Protein AF-A0AAJ6NE26-F1 (afdb_monomer)

Mean predicted aligned error: 8.23 Å

InterPro domains:
  IPR058263 Repeat of unknown function DUF7957 [PF25857] (19-104)

Organism: NCBI:txid97481

Sequence (115 aa):
MKDILTISRKIFIKENKLTINNKIKIKNLYIVLLDSDRDIEYGDSSFDRNIIAFNESFEPIWQIEEHPCSGSPNPYMYLELKGDKLIANSWAGMSVEVNPNTGGFVPYGVDQRPW

pLDDT: mean 78.52, std 17.51, range [37.53, 96.06]

Structure (mmCIF, N/CA/C/O backbone):
data_AF-A0AAJ6NE26-F1
#
_entry.id   AF-A0AAJ6NE26-F1
#
loop_
_atom_site.group_PDB
_atom_site.id
_atom_site.type_symbol
_atom_site.label_atom_id
_atom_site.label_alt_id
_atom_site.label_comp_id
_atom_site.label_asym_id
_atom_site.label_entity_id
_atom_site.label_seq_id
_atom_site.pdbx_PDB_ins_code
_atom_site.Cartn_x
_atom_site.Cartn_y
_atom_site.Cartn_z
_atom_site.occupancy
_atom_site.B_iso_or_equiv
_atom_site.auth_seq_id
_atom_site.auth_comp_id
_atom_site.auth_asym_id
_atom_site.auth_atom_id
_atom_site.pdbx_PDB_model_num
ATOM 1 N N . MET A 1 1 ? -10.718 12.030 28.757 1.00 43.66 1 MET A N 1
ATOM 2 C CA . MET A 1 1 ? -9.545 11.257 28.300 1.00 43.66 1 MET A CA 1
ATOM 3 C C . MET A 1 1 ? -9.298 11.641 26.855 1.00 43.66 1 MET A C 1
ATOM 5 O O . MET A 1 1 ? -10.196 11.457 26.053 1.00 43.66 1 MET A O 1
ATOM 9 N N . LYS A 1 2 ? -8.176 12.300 26.544 1.00 38.75 2 LYS A N 1
ATOM 10 C CA . LYS A 1 2 ? -7.794 12.556 25.149 1.00 38.75 2 LYS A CA 1
ATOM 11 C C . LYS A 1 2 ? -7.265 11.238 24.596 1.00 38.75 2 LYS A C 1
ATOM 13 O O . LYS A 1 2 ? -6.323 10.695 25.166 1.00 38.75 2 LYS A O 1
ATOM 18 N N . ASP A 1 3 ? -7.917 10.721 23.563 1.00 41.16 3 ASP A N 1
ATOM 19 C CA . ASP A 1 3 ? -7.660 9.392 23.021 1.00 41.16 3 ASP A CA 1
ATOM 20 C C . ASP A 1 3 ? -6.195 9.217 22.626 1.00 41.16 3 ASP A C 1
ATOM 22 O O . ASP A 1 3 ? -5.694 9.893 21.723 1.00 41.16 3 ASP A O 1
ATOM 26 N N . ILE A 1 4 ? -5.538 8.247 23.259 1.00 37.53 4 ILE A N 1
ATOM 27 C CA . ILE A 1 4 ? -4.210 7.742 22.884 1.00 37.53 4 ILE A CA 1
ATOM 28 C C . ILE A 1 4 ? -4.183 7.364 21.382 1.00 37.53 4 ILE A C 1
ATOM 30 O O . ILE A 1 4 ? -3.165 7.511 20.715 1.00 37.53 4 ILE A O 1
ATOM 34 N N . LEU A 1 5 ? -5.341 7.022 20.805 1.00 41.38 5 LEU A N 1
ATOM 35 C CA . LEU A 1 5 ? -5.559 6.710 19.386 1.00 41.38 5 LEU A CA 1
ATOM 36 C C . LEU A 1 5 ? -5.412 7.915 18.438 1.00 41.38 5 LEU A C 1
ATOM 38 O O . LEU A 1 5 ? -4.840 7.794 17.354 1.00 41.38 5 LEU A O 1
ATOM 42 N N . THR A 1 6 ? -5.869 9.107 18.845 1.00 40.09 6 THR A N 1
ATOM 43 C CA . THR A 1 6 ? -5.622 10.338 18.068 1.00 40.09 6 THR A CA 1
ATOM 44 C C . THR A 1 6 ? -4.143 10.702 18.122 1.00 40.09 6 THR A C 1
ATOM 46 O O . THR A 1 6 ? -3.608 11.274 17.174 1.00 40.09 6 THR A O 1
ATOM 49 N N . ILE A 1 7 ? -3.488 10.363 19.235 1.00 42.81 7 ILE A N 1
ATOM 50 C CA . ILE A 1 7 ? -2.078 10.631 19.478 1.00 42.81 7 ILE A CA 1
ATOM 51 C C . ILE A 1 7 ? -1.225 9.746 18.565 1.00 42.81 7 ILE A C 1
ATOM 53 O O . ILE A 1 7 ? -0.472 10.313 17.792 1.00 42.81 7 ILE A O 1
ATOM 57 N N . SER A 1 8 ? -1.412 8.424 18.502 1.00 47.03 8 SER A N 1
ATOM 58 C CA . SER A 1 8 ? -0.604 7.552 17.623 1.00 47.03 8 SER A CA 1
ATOM 59 C C . SER A 1 8 ? -0.764 7.869 16.129 1.00 47.03 8 SER A C 1
ATOM 61 O O . SER A 1 8 ? 0.228 7.965 15.406 1.00 47.03 8 SER A O 1
ATOM 63 N N . ARG A 1 9 ? -1.998 8.132 15.667 1.00 45.25 9 ARG A N 1
ATOM 64 C CA . ARG A 1 9 ? -2.271 8.530 14.274 1.00 45.25 9 ARG A CA 1
ATOM 65 C C . ARG A 1 9 ? -1.699 9.908 13.939 1.00 45.25 9 ARG A C 1
ATOM 67 O O . ARG A 1 9 ? -1.175 10.098 12.846 1.00 45.25 9 ARG A O 1
ATOM 74 N N . LYS A 1 10 ? -1.782 10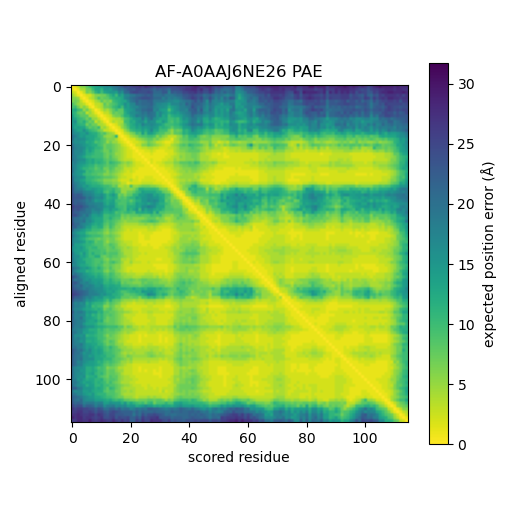.878 14.859 1.00 47.59 10 LYS A N 1
ATOM 75 C CA . LYS A 1 10 ? -1.133 12.181 14.665 1.00 47.59 10 LYS A CA 1
ATOM 76 C C . LYS A 1 10 ? 0.377 12.079 14.779 1.00 47.59 10 LYS A C 1
ATOM 78 O O . LYS A 1 10 ? 1.023 12.783 14.036 1.00 47.59 10 LYS A O 1
ATOM 83 N N . ILE A 1 11 ? 0.934 11.261 15.663 1.00 48.31 11 ILE A N 1
ATOM 84 C CA . ILE A 1 11 ? 2.379 11.138 15.877 1.00 48.31 11 ILE A CA 1
ATOM 85 C C . ILE A 1 11 ? 3.039 10.587 14.615 1.00 48.31 11 ILE A C 1
ATOM 87 O O . ILE A 1 11 ? 3.864 11.284 14.044 1.00 48.31 11 ILE A O 1
ATOM 91 N N . PHE A 1 12 ? 2.590 9.442 14.090 1.00 52.41 12 PHE A N 1
ATOM 92 C CA . PHE A 1 12 ? 3.207 8.847 12.897 1.00 52.41 12 PHE A CA 1
ATOM 93 C C . PHE A 1 12 ? 3.146 9.775 11.671 1.00 52.41 12 PHE A C 1
ATOM 95 O O . PHE A 1 12 ? 4.139 9.963 10.971 1.00 52.41 12 PHE A O 1
ATOM 102 N N . ILE A 1 13 ? 1.992 10.416 11.451 1.00 56.84 13 ILE A N 1
ATOM 103 C CA . ILE A 1 13 ? 1.767 11.340 10.330 1.00 56.84 13 ILE A CA 1
ATOM 104 C C . ILE A 1 13 ? 2.514 12.672 10.543 1.00 56.84 13 ILE A C 1
ATOM 106 O O . ILE A 1 13 ? 3.119 13.198 9.615 1.00 56.84 13 ILE A O 1
ATOM 110 N N . LYS A 1 14 ? 2.521 13.224 11.763 1.00 52.56 14 LYS A N 1
ATOM 111 C CA . LYS A 1 14 ? 3.124 14.532 12.079 1.00 52.56 14 LYS A CA 1
ATOM 112 C C . LYS A 1 14 ? 4.643 14.470 12.213 1.00 52.56 14 LYS A C 1
ATOM 114 O O . LYS A 1 14 ? 5.299 15.423 11.809 1.00 52.56 14 LYS A O 1
ATOM 119 N N . GLU A 1 15 ? 5.200 13.393 12.764 1.00 55.72 15 GLU A N 1
ATOM 120 C CA . GLU A 1 15 ? 6.654 13.208 12.882 1.00 55.72 15 GLU A CA 1
ATOM 121 C C . GLU A 1 15 ? 7.299 13.031 11.506 1.00 55.72 15 GLU A C 1
ATOM 123 O O . GLU A 1 15 ? 8.369 13.581 11.253 1.00 55.72 15 GLU A O 1
ATOM 128 N N . ASN A 1 16 ? 6.598 12.373 10.578 1.00 56.50 16 ASN A N 1
ATOM 129 C CA . ASN A 1 16 ? 7.092 12.139 9.223 1.00 56.50 16 ASN A CA 1
ATOM 130 C C . ASN A 1 16 ? 6.605 13.174 8.192 1.00 56.50 16 ASN A C 1
ATOM 132 O O . ASN A 1 16 ? 7.077 13.165 7.060 1.00 56.50 16 ASN A O 1
ATOM 136 N N . LYS A 1 17 ? 5.732 14.119 8.584 1.00 63.97 17 LYS A N 1
ATOM 137 C CA . LYS A 1 17 ? 5.051 15.076 7.683 1.00 63.97 17 LYS A CA 1
ATOM 138 C C . LYS A 1 17 ? 4.326 14.384 6.517 1.00 63.97 17 LYS A C 1
ATOM 140 O O . LYS A 1 17 ? 4.349 14.872 5.393 1.00 63.97 17 LYS A O 1
ATOM 145 N N . LEU A 1 18 ? 3.709 13.241 6.794 1.00 68.31 18 LEU A N 1
ATOM 146 C CA . LEU A 1 18 ? 2.939 12.501 5.802 1.00 68.31 18 LEU A CA 1
ATOM 147 C C . LEU A 1 18 ? 1.572 13.156 5.607 1.00 68.31 18 LEU A C 1
ATOM 149 O O . LEU A 1 18 ? 0.988 13.699 6.548 1.00 68.31 18 LEU A O 1
ATOM 153 N N . THR A 1 19 ? 1.028 13.057 4.406 1.00 75.75 19 THR A N 1
ATOM 154 C CA . THR A 1 19 ? -0.345 13.435 4.084 1.00 75.75 19 THR A CA 1
ATOM 155 C C . THR A 1 19 ? -1.110 12.209 3.601 1.00 75.75 19 THR A C 1
ATOM 157 O O . THR A 1 19 ? -0.541 11.221 3.139 1.00 75.75 19 THR A O 1
ATOM 160 N N . ILE A 1 20 ? -2.429 12.214 3.799 1.00 80.06 20 ILE A N 1
ATOM 161 C CA . ILE A 1 20 ? -3.294 11.177 3.232 1.00 80.06 20 ILE A CA 1
ATOM 162 C C . ILE A 1 20 ? -3.700 11.670 1.851 1.00 80.06 20 ILE A C 1
ATOM 164 O O . ILE A 1 20 ? -4.542 12.561 1.754 1.00 80.06 20 ILE A O 1
ATOM 168 N N . ASN A 1 21 ? -3.108 11.089 0.812 1.00 79.88 21 ASN A N 1
ATOM 169 C CA . ASN A 1 21 ? -3.413 11.450 -0.569 1.00 79.88 21 ASN A CA 1
ATOM 170 C C . ASN A 1 21 ? -4.684 10.725 -1.051 1.00 79.88 21 ASN A C 1
ATOM 172 O O . ASN A 1 21 ? -5.545 11.308 -1.705 1.00 79.88 21 ASN A O 1
ATOM 176 N N . ASN A 1 22 ? -4.880 9.469 -0.631 1.00 85.06 22 ASN A N 1
ATOM 177 C CA . ASN A 1 22 ? -6.069 8.695 -0.991 1.00 85.06 22 ASN A CA 1
ATOM 178 C C . ASN A 1 22 ? -6.544 7.798 0.165 1.00 85.06 22 ASN A C 1
ATOM 180 O O . ASN A 1 22 ? 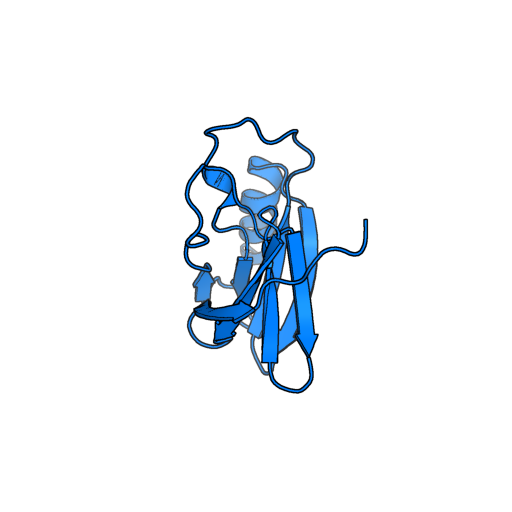-5.746 7.327 0.977 1.00 85.06 22 ASN A O 1
ATOM 184 N N . LYS A 1 23 ? -7.857 7.560 0.254 1.00 90.06 23 LYS A N 1
ATOM 185 C CA . LYS A 1 23 ? -8.479 6.690 1.257 1.00 90.06 23 LYS A CA 1
ATOM 186 C C . LYS A 1 23 ? -9.654 5.924 0.656 1.00 90.06 23 LYS A C 1
ATOM 188 O O . LYS A 1 23 ? -10.620 6.525 0.195 1.00 90.06 23 LYS A O 1
ATOM 193 N N . ILE A 1 24 ? -9.636 4.603 0.808 1.00 93.75 24 ILE A N 1
ATOM 194 C CA . ILE A 1 24 ? -10.697 3.694 0.365 1.00 93.75 24 ILE A CA 1
ATOM 195 C C . ILE A 1 24 ? -11.195 2.879 1.565 1.00 93.75 24 ILE A C 1
ATOM 197 O O . ILE A 1 24 ? -10.403 2.401 2.378 1.00 93.75 24 ILE A O 1
ATOM 201 N N . LYS A 1 25 ? -12.519 2.728 1.705 1.00 93.75 25 LYS A N 1
ATOM 202 C CA . LYS A 1 25 ? -13.126 1.828 2.700 1.00 93.75 25 LYS A CA 1
ATOM 203 C C . LYS A 1 25 ? -13.596 0.551 2.007 1.00 93.75 25 LYS A C 1
ATOM 205 O O . LYS A 1 25 ? -14.425 0.625 1.106 1.00 93.75 25 LYS A O 1
ATOM 210 N N . ILE A 1 26 ? -13.113 -0.604 2.464 1.00 93.38 26 ILE A N 1
ATOM 211 C CA . ILE A 1 26 ? -13.553 -1.927 1.997 1.00 93.38 26 ILE A CA 1
ATOM 212 C C . ILE A 1 26 ? -13.946 -2.737 3.228 1.00 93.38 26 ILE A C 1
ATOM 214 O O . ILE A 1 26 ? -13.098 -3.070 4.051 1.00 93.38 26 ILE A O 1
ATOM 218 N N . LYS A 1 27 ? -15.240 -3.050 3.371 1.00 92.12 27 LYS A N 1
ATOM 219 C CA . LYS A 1 27 ? -15.789 -3.729 4.559 1.00 92.12 27 LYS A CA 1
ATOM 220 C C . LYS A 1 27 ? -15.374 -3.005 5.858 1.00 92.12 27 LYS A C 1
ATOM 222 O O . LYS A 1 27 ? -15.724 -1.840 6.047 1.00 92.12 27 LYS A O 1
ATOM 227 N N . ASN A 1 28 ? -14.635 -3.689 6.729 1.00 92.38 28 ASN A N 1
ATOM 228 C CA . ASN A 1 28 ? -14.131 -3.226 8.022 1.00 92.38 28 ASN A CA 1
ATOM 229 C C . ASN A 1 28 ? -12.708 -2.633 7.951 1.00 92.38 28 ASN A C 1
ATOM 231 O O . ASN A 1 28 ? -12.096 -2.404 8.994 1.00 92.38 28 ASN A O 1
ATOM 235 N N . LEU A 1 29 ? -12.174 -2.401 6.747 1.00 94.19 29 LEU A N 1
ATOM 236 C CA . LEU A 1 29 ? -10.833 -1.864 6.539 1.00 94.19 29 LEU A CA 1
ATOM 237 C C . LEU A 1 29 ? -10.867 -0.448 5.962 1.00 94.19 29 LEU A C 1
ATOM 239 O O . LEU A 1 29 ? -11.639 -0.135 5.049 1.00 94.19 29 LEU A O 1
ATOM 243 N N . TYR A 1 30 ? -9.974 0.393 6.474 1.00 94.25 30 TYR A N 1
ATOM 244 C CA . TYR A 1 30 ? -9.603 1.676 5.894 1.00 94.25 30 TYR A CA 1
ATOM 245 C C . TYR A 1 30 ? -8.227 1.547 5.256 1.00 94.25 30 TYR A C 1
ATOM 247 O O . TYR A 1 30 ? -7.236 1.423 5.966 1.00 94.25 30 TYR A O 1
ATOM 255 N N . ILE A 1 31 ? -8.163 1.604 3.933 1.00 94.62 31 ILE A N 1
ATOM 256 C CA . ILE A 1 31 ? -6.918 1.514 3.174 1.00 94.62 31 ILE A CA 1
ATOM 257 C C . ILE A 1 31 ? -6.526 2.923 2.758 1.00 94.62 31 ILE A C 1
ATOM 259 O O . ILE A 1 31 ? -7.342 3.668 2.211 1.00 94.62 31 ILE A O 1
ATOM 263 N N . VAL A 1 32 ? -5.301 3.307 3.081 1.00 92.50 32 VAL A N 1
ATOM 264 C CA . VAL A 1 32 ? -4.819 4.679 2.976 1.00 92.50 32 VAL A CA 1
ATOM 265 C C . VAL A 1 32 ? -3.539 4.686 2.162 1.00 92.50 32 VAL A C 1
ATOM 267 O O . VAL A 1 32 ? -2.612 3.944 2.475 1.00 92.50 32 VAL A O 1
ATOM 270 N N . LEU A 1 33 ? -3.497 5.554 1.155 1.00 90.38 33 LEU A N 1
ATOM 271 C CA . LEU A 1 33 ? -2.268 5.945 0.485 1.00 90.38 33 LEU A CA 1
ATOM 272 C C . LEU A 1 33 ? -1.678 7.139 1.229 1.00 90.38 33 LEU A C 1
ATOM 274 O O . LEU A 1 33 ? -2.306 8.200 1.323 1.00 90.38 33 LEU A O 1
ATOM 278 N N . LEU A 1 34 ? -0.490 6.934 1.773 1.00 86.94 34 LEU A N 1
ATOM 279 C CA . LEU A 1 34 ? 0.313 7.971 2.385 1.00 86.94 34 LEU A CA 1
ATOM 280 C C . LEU A 1 34 ? 1.199 8.605 1.324 1.00 86.94 34 LEU A C 1
ATOM 282 O O . LEU A 1 34 ? 1.709 7.939 0.428 1.00 86.94 34 LEU A O 1
ATOM 286 N N . ASP A 1 35 ? 1.383 9.901 1.453 1.00 79.31 35 ASP A N 1
ATOM 287 C CA . ASP A 1 35 ? 2.260 10.677 0.599 1.00 79.31 35 ASP A CA 1
ATOM 288 C C . ASP A 1 35 ? 3.097 11.608 1.468 1.00 79.31 35 ASP A C 1
ATOM 290 O O . ASP A 1 35 ? 2.826 11.782 2.662 1.00 79.31 35 ASP A O 1
ATOM 294 N N . SER A 1 36 ? 4.144 12.169 0.889 1.00 67.12 36 SER A N 1
ATOM 295 C CA . SER A 1 36 ? 4.994 13.152 1.530 1.00 67.12 36 SER A CA 1
ATOM 296 C C . SER A 1 36 ? 4.980 14.429 0.721 1.00 67.12 36 SER A C 1
ATOM 298 O O . SER A 1 36 ? 5.219 14.421 -0.477 1.00 67.12 36 SER A O 1
ATOM 300 N N . ASP A 1 37 ? 4.816 15.550 1.415 1.00 64.38 37 ASP A N 1
ATOM 301 C CA . ASP A 1 37 ? 4.990 16.874 0.814 1.00 64.38 37 ASP A CA 1
ATOM 302 C C . ASP A 1 37 ? 6.482 17.203 0.543 1.00 64.38 37 ASP A C 1
ATOM 304 O O . ASP A 1 37 ? 6.826 18.350 0.261 1.00 64.38 37 ASP A O 1
ATOM 308 N N . ARG A 1 38 ? 7.399 16.238 0.708 1.00 62.25 38 ARG A N 1
ATOM 309 C CA . ARG A 1 38 ? 8.830 16.361 0.386 1.00 62.25 38 ARG A CA 1
ATOM 310 C C . ARG A 1 38 ? 9.113 15.825 -1.008 1.00 62.25 38 ARG A C 1
ATOM 312 O O . ARG A 1 38 ? 8.581 14.784 -1.385 1.00 62.25 38 ARG A O 1
ATOM 319 N N . ASP A 1 39 ? 10.055 16.472 -1.684 1.00 60.88 39 ASP A N 1
ATOM 320 C CA . ASP A 1 39 ? 10.701 15.920 -2.869 1.00 60.88 39 ASP A CA 1
ATOM 321 C C . ASP A 1 39 ? 11.394 14.602 -2.492 1.00 60.88 39 ASP A C 1
ATOM 323 O O . ASP A 1 39 ? 12.286 14.580 -1.641 1.00 60.88 39 ASP A O 1
ATOM 327 N N . ILE A 1 40 ? 10.937 13.495 -3.078 1.00 65.31 40 ILE A N 1
ATOM 328 C CA . ILE A 1 40 ? 11.529 12.177 -2.856 1.00 65.31 40 ILE A CA 1
ATOM 329 C C . ILE A 1 40 ? 12.798 12.085 -3.712 1.00 65.31 40 ILE A C 1
ATOM 331 O O . ILE A 1 40 ? 12.736 12.178 -4.940 1.00 65.31 40 ILE A O 1
ATOM 335 N N . GLU A 1 41 ? 13.953 11.915 -3.070 1.00 60.19 41 GLU A N 1
ATOM 336 C CA . GLU A 1 41 ? 15.233 11.760 -3.764 1.00 60.19 41 GLU A CA 1
ATOM 337 C C . GLU A 1 41 ? 15.414 10.333 -4.303 1.00 60.19 41 GLU A C 1
ATOM 339 O O . GLU A 1 41 ? 14.952 9.351 -3.720 1.00 60.19 41 GLU A 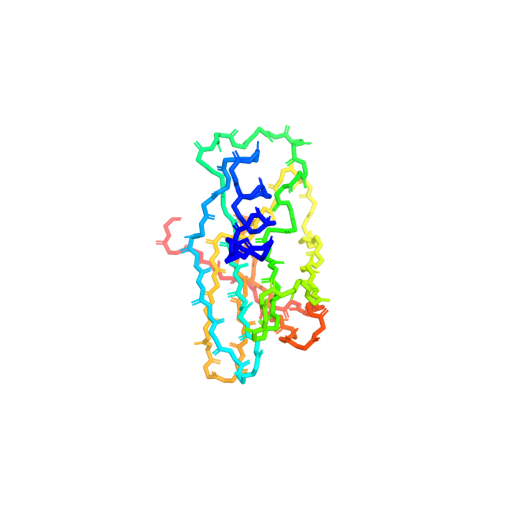O 1
ATOM 344 N N . TYR A 1 42 ? 16.130 10.199 -5.422 1.00 59.28 42 TYR A N 1
ATOM 345 C CA . TYR A 1 42 ? 16.492 8.888 -5.961 1.00 59.28 42 TYR A CA 1
ATOM 346 C C . TYR A 1 42 ? 17.356 8.109 -4.951 1.00 59.28 42 TYR A C 1
ATOM 348 O O . TYR A 1 42 ? 18.386 8.610 -4.499 1.00 59.28 42 TYR A O 1
ATOM 356 N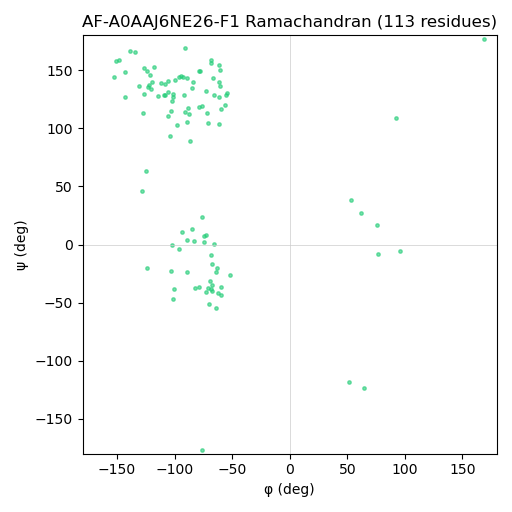 N . GLY A 1 43 ? 16.955 6.879 -4.618 1.00 57.00 43 GLY A N 1
ATOM 357 C CA . GLY A 1 43 ? 17.558 6.050 -3.569 1.00 57.00 43 GLY A CA 1
ATOM 358 C C . GLY A 1 43 ? 16.878 6.106 -2.190 1.00 57.00 43 GLY A C 1
ATOM 359 O O . GLY A 1 43 ? 17.269 5.325 -1.322 1.00 57.00 43 GLY A O 1
ATOM 360 N N . ASP A 1 44 ? 15.873 6.965 -1.970 1.00 65.44 44 ASP A N 1
ATOM 361 C CA . ASP A 1 44 ? 15.094 7.011 -0.720 1.00 65.44 44 ASP A CA 1
ATOM 362 C C . ASP A 1 44 ? 13.914 6.020 -0.735 1.00 65.44 44 ASP A C 1
ATOM 364 O O . ASP A 1 44 ? 12.792 6.370 -1.091 1.00 65.44 44 ASP A O 1
ATOM 368 N N . SER A 1 45 ? 14.145 4.781 -0.292 1.00 73.62 45 SER A N 1
ATOM 369 C CA . SER A 1 45 ? 13.137 3.706 -0.305 1.00 73.62 45 SER A CA 1
ATOM 370 C C . SER A 1 45 ? 12.036 3.809 0.753 1.00 73.62 45 SER A C 1
ATOM 372 O O . SER A 1 45 ? 11.161 2.940 0.834 1.00 73.62 45 SER A O 1
ATOM 374 N N . SER A 1 46 ? 12.029 4.862 1.577 1.00 71.81 46 SER A N 1
ATOM 375 C CA . SER A 1 46 ? 11.068 4.992 2.679 1.00 71.81 46 SER A CA 1
ATOM 376 C C . SER A 1 46 ? 9.602 5.076 2.219 1.00 71.81 46 SER A C 1
ATOM 378 O O . SER A 1 46 ? 8.700 4.749 2.994 1.00 71.81 46 SER A O 1
ATOM 380 N N . PHE A 1 47 ? 9.361 5.431 0.951 1.00 76.44 47 PHE A N 1
ATOM 381 C CA . PHE A 1 47 ? 8.027 5.546 0.349 1.00 76.44 47 PHE A CA 1
ATOM 382 C C . PHE A 1 47 ? 7.618 4.382 -0.552 1.00 76.44 47 PHE A C 1
ATOM 384 O O . PHE A 1 47 ? 6.477 4.345 -1.014 1.00 76.44 47 PHE A O 1
ATOM 391 N N . ASP A 1 48 ? 8.470 3.374 -0.730 1.00 83.75 48 ASP A N 1
ATOM 392 C CA . ASP A 1 48 ? 8.162 2.234 -1.606 1.00 83.75 48 ASP A CA 1
ATOM 393 C C . ASP A 1 48 ? 7.031 1.346 -1.058 1.00 83.75 48 ASP A C 1
ATOM 395 O O . ASP A 1 48 ? 6.514 0.468 -1.748 1.00 83.75 48 ASP A O 1
ATOM 399 N N . ARG A 1 49 ? 6.618 1.595 0.193 1.00 88.44 49 ARG A N 1
ATOM 400 C CA . ARG A 1 49 ? 5.554 0.887 0.920 1.00 88.44 49 ARG A CA 1
ATOM 401 C C . ARG A 1 49 ? 4.522 1.849 1.502 1.00 88.44 49 ARG A C 1
ATOM 403 O O . ARG A 1 49 ? 4.144 1.755 2.668 1.00 88.44 49 ARG A O 1
ATOM 410 N N . ASN A 1 50 ? 4.073 2.818 0.720 1.00 90.06 50 ASN A N 1
ATOM 411 C CA . ASN A 1 50 ? 3.245 3.919 1.213 1.00 90.06 50 ASN A CA 1
ATOM 412 C C . ASN A 1 50 ? 1.729 3.634 1.290 1.00 90.06 50 ASN A C 1
ATOM 414 O O . ASN A 1 50 ? 0.950 4.559 1.506 1.00 90.06 50 ASN A O 1
ATOM 418 N N . ILE A 1 51 ? 1.281 2.379 1.178 1.00 92.69 51 ILE A N 1
ATOM 419 C CA . ILE A 1 51 ? -0.126 2.000 1.400 1.00 92.69 51 ILE A CA 1
ATOM 420 C C . ILE A 1 51 ? -0.256 1.207 2.698 1.00 92.69 51 ILE A C 1
ATOM 422 O O . ILE A 1 51 ? 0.438 0.210 2.897 1.00 92.69 51 ILE A O 1
ATOM 426 N N . ILE A 1 52 ? -1.180 1.624 3.565 1.00 93.44 52 ILE A N 1
ATOM 427 C CA . ILE A 1 52 ? -1.442 0.979 4.858 1.00 93.44 52 ILE A CA 1
ATOM 428 C C . ILE A 1 52 ? -2.941 0.737 5.022 1.00 93.44 52 ILE A C 1
ATOM 430 O O . ILE A 1 52 ? -3.756 1.626 4.759 1.00 93.44 52 ILE A O 1
ATOM 434 N N . ALA A 1 53 ? -3.307 -0.449 5.502 1.00 94.31 53 ALA A N 1
ATOM 435 C CA . ALA A 1 53 ? -4.659 -0.742 5.946 1.00 94.31 53 ALA A CA 1
ATOM 436 C C . ALA A 1 53 ? -4.789 -0.663 7.459 1.00 94.31 53 ALA A C 1
ATOM 438 O O . ALA A 1 53 ? -3.935 -1.133 8.209 1.00 94.31 53 ALA A O 1
ATOM 439 N N . PHE A 1 54 ? -5.922 -0.131 7.893 1.00 92.25 54 PHE A N 1
ATOM 440 C CA . PHE A 1 54 ? -6.302 -0.015 9.287 1.00 92.25 54 PHE A CA 1
ATOM 441 C C . PHE A 1 54 ? -7.649 -0.693 9.533 1.00 92.25 54 PHE A C 1
ATOM 443 O O . PHE A 1 54 ? -8.515 -0.684 8.656 1.00 92.25 54 PHE A O 1
ATOM 450 N N . ASN A 1 55 ? -7.856 -1.228 10.735 1.00 93.06 55 ASN A N 1
ATOM 451 C CA . ASN A 1 55 ? -9.178 -1.681 11.174 1.00 93.06 55 ASN A CA 1
ATOM 452 C C . ASN A 1 55 ? -10.088 -0.500 11.568 1.00 93.06 55 ASN A C 1
ATOM 454 O O . ASN A 1 55 ? -9.716 0.672 11.465 1.00 93.06 55 ASN A O 1
ATOM 458 N N . GLU A 1 56 ? -11.297 -0.801 12.047 1.00 90.00 56 GLU A N 1
ATOM 459 C CA . GLU A 1 56 ? -12.264 0.220 12.474 1.00 90.00 56 GLU A CA 1
ATOM 460 C C . GLU A 1 56 ? -11.806 1.047 13.683 1.00 90.00 56 GLU A C 1
ATOM 462 O O . GLU A 1 56 ? -12.215 2.200 13.826 1.00 90.00 56 GLU A O 1
ATOM 467 N N . SER A 1 57 ? -10.900 0.494 14.490 1.00 87.06 57 SER A N 1
ATOM 468 C CA . SER A 1 57 ? -10.229 1.173 15.603 1.00 87.06 57 SER A CA 1
ATOM 469 C C . SER A 1 57 ? -9.014 2.000 15.160 1.00 87.06 57 SER A C 1
ATOM 471 O O . SER A 1 57 ? -8.352 2.603 16.000 1.00 87.06 57 SER A O 1
ATOM 473 N N . PHE A 1 58 ? -8.729 2.073 13.854 1.00 82.75 58 PHE A N 1
ATOM 474 C CA . PHE A 1 58 ? -7.547 2.716 13.271 1.00 82.75 58 PHE A CA 1
ATOM 475 C C . PHE A 1 58 ? -6.204 2.105 13.696 1.00 82.75 58 PHE A C 1
ATOM 477 O O . PHE A 1 58 ? -5.176 2.784 13.675 1.00 82.75 58 PHE A O 1
ATOM 484 N N . GLU A 1 59 ? -6.187 0.824 14.045 1.00 85.12 59 GLU A N 1
ATOM 485 C CA . GLU A 1 59 ? -4.949 0.080 14.268 1.00 85.12 59 GLU A CA 1
ATOM 486 C C . GLU A 1 59 ? -4.433 -0.456 12.927 1.00 85.12 59 GLU A C 1
ATOM 488 O O . GLU A 1 59 ? -5.241 -0.964 12.139 1.00 85.12 59 GLU A O 1
ATOM 493 N N . PRO A 1 60 ? -3.125 -0.330 12.632 1.00 87.44 60 PRO A N 1
ATOM 494 C CA . PRO A 1 60 ? -2.561 -0.835 11.387 1.00 87.44 60 PRO A CA 1
ATOM 495 C C . PRO A 1 60 ? -2.653 -2.365 11.356 1.00 87.44 60 PRO A C 1
ATOM 497 O O . PRO A 1 60 ? -2.241 -3.037 12.299 1.00 87.44 60 PRO A O 1
ATOM 500 N N . ILE A 1 61 ? -3.197 -2.904 10.267 1.00 93.50 61 ILE A N 1
ATOM 501 C CA . ILE A 1 61 ? -3.363 -4.348 10.045 1.00 93.50 61 ILE A CA 1
ATOM 502 C C . ILE A 1 61 ? -2.281 -4.874 9.112 1.00 93.50 61 ILE A C 1
ATOM 504 O O . ILE A 1 61 ? -1.664 -5.896 9.397 1.00 93.50 61 ILE A O 1
ATOM 508 N N . TRP A 1 62 ? -2.041 -4.171 8.007 1.00 93.94 62 TRP A N 1
ATOM 509 C CA . TRP A 1 62 ? -0.989 -4.508 7.057 1.00 93.94 62 TRP A CA 1
ATOM 510 C C . TRP A 1 62 ? -0.479 -3.255 6.347 1.00 93.94 62 TRP A C 1
ATOM 512 O O . TRP A 1 62 ? -1.172 -2.239 6.257 1.00 93.94 62 TRP A O 1
ATOM 522 N N . GLN A 1 63 ? 0.741 -3.353 5.832 1.00 93.62 63 GLN A N 1
ATOM 523 C CA . GLN A 1 63 ? 1.373 -2.388 4.938 1.00 93.62 63 GLN A CA 1
ATOM 524 C C . GLN A 1 63 ? 1.695 -3.116 3.633 1.00 93.62 63 GLN A C 1
ATOM 526 O O . GLN A 1 63 ? 2.075 -4.287 3.673 1.00 93.62 63 GLN A O 1
ATOM 531 N N . ILE A 1 64 ? 1.491 -2.455 2.494 1.00 93.31 64 ILE A N 1
ATOM 532 C CA . ILE A 1 64 ? 1.763 -3.058 1.188 1.00 93.31 64 ILE A CA 1
ATOM 533 C C . ILE A 1 64 ? 3.241 -3.440 1.063 1.00 93.31 64 ILE A C 1
ATOM 535 O O . ILE A 1 64 ? 4.125 -2.798 1.640 1.00 93.31 64 ILE A O 1
ATOM 539 N N . GLU A 1 65 ? 3.508 -4.482 0.288 1.00 88.94 65 GLU A N 1
ATOM 540 C CA . GLU A 1 65 ? 4.868 -4.817 -0.111 1.00 88.94 65 GLU A CA 1
ATOM 541 C C . GLU A 1 65 ? 5.452 -3.763 -1.067 1.00 88.94 65 GLU A C 1
ATOM 543 O O . GLU A 1 65 ? 4.739 -2.993 -1.718 1.00 88.94 65 GLU A O 1
ATOM 548 N N . GLU A 1 66 ? 6.779 -3.736 -1.136 1.00 87.00 66 GLU A N 1
ATOM 549 C CA . GLU A 1 66 ? 7.514 -2.871 -2.054 1.00 87.00 66 GLU A CA 1
ATOM 550 C C . GLU A 1 66 ? 7.174 -3.203 -3.508 1.00 87.00 66 GLU A C 1
ATOM 552 O O . GLU A 1 66 ? 7.021 -4.370 -3.877 1.00 87.00 66 GLU A O 1
ATOM 557 N N . HIS A 1 67 ? 7.036 -2.166 -4.333 1.00 82.94 67 HIS A N 1
ATOM 558 C CA . HIS A 1 67 ? 6.729 -2.341 -5.745 1.00 82.94 67 HIS A CA 1
ATOM 559 C C . HIS A 1 67 ? 7.831 -3.164 -6.449 1.00 82.94 67 HIS A C 1
ATOM 561 O O . HIS A 1 67 ? 9.012 -2.873 -6.270 1.00 82.94 67 HIS A O 1
ATOM 567 N N . PRO A 1 68 ? 7.503 -4.137 -7.323 1.00 79.31 68 PRO A N 1
ATOM 568 C CA . PRO A 1 68 ? 8.481 -5.084 -7.875 1.00 79.31 68 PRO A CA 1
ATOM 569 C C . PRO A 1 68 ? 9.412 -4.492 -8.954 1.00 79.31 68 PRO A C 1
ATOM 571 O O . PRO A 1 68 ? 10.147 -5.234 -9.606 1.00 79.31 68 PRO A O 1
ATOM 574 N N . CYS A 1 69 ? 9.376 -3.176 -9.189 1.00 78.38 69 CYS A N 1
ATOM 575 C CA . CYS A 1 69 ? 10.219 -2.534 -10.201 1.00 78.38 69 CYS A CA 1
ATOM 576 C C . CYS A 1 69 ? 11.607 -2.231 -9.639 1.00 78.38 69 CYS A C 1
ATOM 578 O O . CYS A 1 69 ? 11.745 -1.753 -8.517 1.00 78.38 69 CYS A O 1
ATOM 580 N N . SER A 1 70 ? 12.636 -2.447 -10.459 1.00 72.69 70 SER A N 1
ATOM 581 C CA . SER A 1 70 ? 14.006 -2.054 -10.137 1.00 72.69 70 SER A CA 1
ATOM 582 C C . SER A 1 70 ? 14.161 -0.532 -10.087 1.00 72.69 70 SER A C 1
ATOM 584 O O . SER A 1 70 ? 13.629 0.159 -10.955 1.00 72.69 70 SER A O 1
ATOM 586 N N . GLY A 1 71 ? 14.982 -0.042 -9.157 1.00 71.06 71 GLY A N 1
ATOM 587 C CA . GLY A 1 71 ? 15.285 1.382 -8.993 1.00 71.06 71 GLY A CA 1
ATOM 588 C C . GLY A 1 71 ? 14.330 2.026 -7.998 1.00 71.06 71 GLY A C 1
ATOM 589 O O . GLY A 1 71 ? 13.158 2.171 -8.292 1.00 71.06 71 GLY A O 1
ATOM 590 N N . SER A 1 72 ? 14.830 2.379 -6.819 1.00 75.81 72 SER A N 1
ATOM 591 C CA . SER A 1 72 ? 14.051 3.033 -5.768 1.00 75.81 72 SER A CA 1
ATOM 592 C C . SER A 1 72 ? 14.256 4.555 -5.839 1.00 75.81 72 SE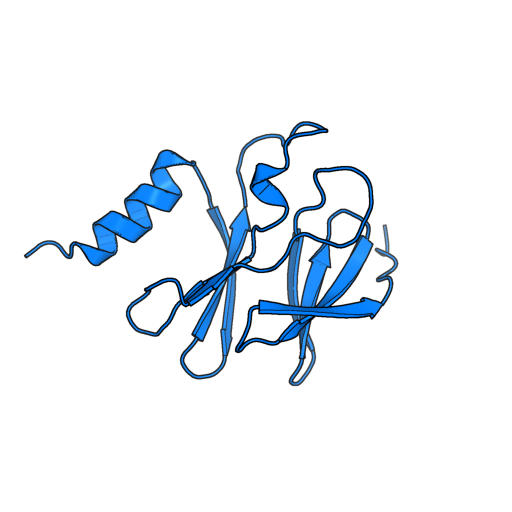R A C 1
ATOM 594 O O . SER A 1 72 ? 15.370 4.990 -6.161 1.00 75.81 72 SER A O 1
ATOM 596 N N . PRO A 1 73 ? 13.234 5.377 -5.552 1.00 78.50 73 PRO A N 1
ATOM 597 C CA . PRO A 1 73 ? 11.910 4.987 -5.074 1.00 78.50 73 PRO A CA 1
ATOM 598 C C . PRO A 1 73 ? 10.863 4.779 -6.173 1.00 78.50 73 PRO A C 1
ATOM 600 O O . PRO A 1 73 ? 10.809 5.507 -7.161 1.00 78.50 73 PRO A O 1
ATOM 603 N N . ASN A 1 74 ? 9.985 3.802 -5.949 1.00 86.25 74 ASN A N 1
ATOM 604 C CA . ASN A 1 74 ? 8.792 3.482 -6.730 1.00 86.25 74 ASN A CA 1
ATOM 605 C C . ASN A 1 74 ? 7.543 3.476 -5.830 1.00 86.25 74 ASN A C 1
ATOM 607 O O . ASN A 1 74 ? 6.885 2.439 -5.690 1.00 86.25 74 ASN A O 1
ATOM 611 N N . PRO A 1 75 ? 7.179 4.624 -5.233 1.00 88.75 75 PRO A N 1
ATOM 612 C CA . PRO A 1 75 ? 5.987 4.732 -4.420 1.00 88.75 75 PRO A CA 1
ATOM 613 C C . PRO A 1 75 ? 4.745 4.439 -5.253 1.00 88.75 75 PRO A C 1
ATOM 615 O O . PRO A 1 75 ? 4.693 4.659 -6.474 1.00 88.75 75 PRO A O 1
ATOM 618 N N . TYR A 1 76 ? 3.700 3.998 -4.566 1.00 90.38 76 TYR A N 1
ATOM 619 C CA . TYR A 1 76 ? 2.371 4.016 -5.141 1.00 90.38 76 TYR A CA 1
ATOM 620 C C . TYR A 1 76 ? 1.890 5.465 -5.190 1.00 90.38 76 TYR A C 1
ATOM 622 O O . TYR A 1 76 ? 2.005 6.212 -4.227 1.00 90.38 76 TYR A O 1
ATOM 630 N N . MET A 1 77 ? 1.373 5.883 -6.334 1.00 89.44 77 MET A N 1
ATOM 631 C CA . MET A 1 77 ? 0.932 7.258 -6.573 1.00 89.44 77 MET A CA 1
ATOM 632 C C . MET A 1 77 ? -0.584 7.382 -6.512 1.00 89.44 77 MET A C 1
ATOM 634 O O . MET A 1 77 ? -1.118 8.468 -6.310 1.00 89.44 77 MET A O 1
ATOM 638 N N . TYR A 1 78 ? -1.296 6.275 -6.725 1.00 89.50 78 TYR A N 1
ATOM 639 C CA . TYR A 1 78 ? -2.745 6.294 -6.815 1.00 89.50 78 TYR A CA 1
ATOM 640 C C . TYR A 1 78 ? -3.362 4.958 -6.401 1.00 89.50 78 TYR A C 1
ATOM 642 O O . TYR A 1 78 ? -2.815 3.895 -6.694 1.00 89.50 78 TYR A O 1
ATOM 650 N N . LEU A 1 79 ? -4.522 5.036 -5.745 1.00 92.88 79 LEU A N 1
ATOM 651 C CA . LEU A 1 79 ? -5.366 3.910 -5.357 1.00 92.88 79 LEU A CA 1
ATOM 652 C C . LEU A 1 79 ? -6.761 4.080 -5.959 1.00 92.88 79 LEU A C 1
ATOM 654 O O . LEU A 1 79 ? -7.353 5.156 -5.871 1.00 92.88 79 LEU A O 1
ATOM 658 N N . GLU A 1 80 ? -7.330 3.007 -6.489 1.00 93.69 80 GLU A N 1
ATOM 659 C CA . GLU A 1 80 ? -8.696 3.014 -7.014 1.00 93.69 80 GLU A CA 1
ATOM 660 C C . GLU A 1 80 ? -9.396 1.665 -6.846 1.00 93.69 80 GLU A C 1
ATOM 662 O O . GLU A 1 80 ? -8.760 0.621 -6.706 1.00 93.69 80 GLU A O 1
ATOM 667 N N . LEU A 1 81 ? -10.729 1.695 -6.882 1.00 93.94 81 LEU A N 1
ATOM 668 C CA . LEU A 1 81 ? -11.560 0.499 -6.989 1.00 93.94 81 LEU A CA 1
ATOM 669 C C . LEU A 1 81 ? -12.074 0.364 -8.425 1.00 93.94 81 LEU A C 1
ATOM 671 O O . LEU A 1 81 ? -12.878 1.182 -8.873 1.00 93.94 81 LEU A O 1
ATOM 675 N N . LYS A 1 82 ? -11.648 -0.689 -9.130 1.00 91.94 82 LYS A N 1
ATOM 676 C CA . LYS A 1 82 ? -12.203 -1.090 -10.434 1.00 91.94 82 LYS A CA 1
ATOM 677 C C . LYS A 1 82 ? -13.095 -2.314 -10.229 1.00 91.94 82 LYS A C 1
ATOM 679 O O . LYS A 1 82 ? -12.622 -3.449 -10.211 1.00 91.94 82 LYS A O 1
ATOM 684 N N . GLY A 1 83 ? -14.393 -2.079 -10.034 1.00 90.19 83 GLY A N 1
ATOM 685 C CA . GLY A 1 83 ? -15.315 -3.127 -9.588 1.00 90.19 83 GLY A CA 1
ATOM 686 C C . GLY A 1 83 ? -14.937 -3.606 -8.185 1.00 90.19 83 GLY A C 1
ATOM 687 O O . GLY A 1 83 ? -14.811 -2.791 -7.276 1.00 90.19 83 GLY A O 1
ATOM 688 N N . ASP A 1 84 ? -14.694 -4.908 -8.031 1.00 89.94 84 ASP A N 1
ATOM 689 C CA . ASP A 1 84 ? -14.291 -5.513 -6.752 1.00 89.94 84 ASP A CA 1
ATOM 690 C C . ASP A 1 84 ? -12.767 -5.533 -6.530 1.00 89.94 84 ASP A C 1
ATOM 692 O O . ASP A 1 84 ? -12.284 -6.088 -5.541 1.00 89.94 84 ASP A O 1
ATOM 696 N N . LYS A 1 85 ? -11.995 -4.940 -7.449 1.00 93.88 85 LYS A N 1
ATOM 697 C CA . LYS A 1 85 ? -10.530 -4.960 -7.422 1.00 93.88 85 LYS A CA 1
ATOM 698 C C . LYS A 1 85 ? -9.968 -3.656 -6.885 1.00 93.88 85 LYS A C 1
ATOM 700 O O . LYS A 1 85 ? -10.298 -2.584 -7.389 1.00 93.88 85 LYS A O 1
ATOM 705 N N . LEU A 1 86 ? -9.073 -3.762 -5.909 1.00 95.62 86 LEU A N 1
ATOM 706 C CA . LEU A 1 86 ? -8.267 -2.646 -5.431 1.00 95.62 86 LEU A CA 1
ATOM 707 C C . LEU A 1 86 ? -7.001 -2.550 -6.280 1.00 95.62 86 LEU A C 1
ATOM 709 O O . LEU A 1 86 ? -6.150 -3.434 -6.221 1.00 95.62 86 LEU A O 1
ATOM 713 N N . ILE A 1 87 ? -6.884 -1.486 -7.065 1.00 95.50 87 ILE A N 1
ATOM 714 C CA . ILE A 1 87 ? -5.744 -1.256 -7.950 1.00 95.50 87 ILE A CA 1
ATOM 715 C C . ILE A 1 87 ? -4.857 -0.170 -7.352 1.00 95.50 87 ILE A C 1
ATOM 717 O O . ILE A 1 87 ? -5.344 0.895 -6.962 1.00 95.50 87 ILE A O 1
ATOM 721 N N . ALA A 1 88 ? -3.557 -0.444 -7.290 1.00 93.62 88 ALA A N 1
ATOM 722 C CA . ALA A 1 88 ? -2.535 0.519 -6.914 1.00 93.62 88 ALA A CA 1
ATOM 723 C C . ALA A 1 88 ? -1.617 0.784 -8.108 1.00 93.62 88 ALA A C 1
ATOM 725 O O . ALA A 1 88 ? -1.091 -0.148 -8.713 1.00 93.62 88 ALA A O 1
ATOM 726 N N . ASN A 1 89 ? -1.423 2.054 -8.445 1.00 91.62 89 ASN A N 1
ATOM 727 C CA . ASN A 1 89 ? -0.588 2.480 -9.564 1.00 91.62 89 ASN A CA 1
ATOM 728 C C . ASN A 1 89 ? 0.692 3.105 -9.024 1.00 91.62 89 ASN A C 1
ATOM 730 O O . ASN A 1 89 ? 0.617 4.007 -8.189 1.00 91.62 89 ASN A O 1
ATOM 734 N N . SER A 1 90 ? 1.852 2.659 -9.496 1.00 89.12 90 SER A N 1
ATOM 735 C CA . SER A 1 90 ? 3.142 3.182 -9.049 1.00 89.12 90 SER A CA 1
ATOM 736 C C . SER A 1 90 ? 3.647 4.354 -9.884 1.00 89.12 90 SER A C 1
ATOM 738 O O . SER A 1 90 ? 3.124 4.691 -10.957 1.00 89.12 90 SER A O 1
ATOM 740 N N . TRP A 1 91 ? 4.692 5.008 -9.377 1.00 84.94 91 TRP A N 1
ATOM 741 C CA . TRP A 1 91 ? 5.434 6.016 -10.129 1.00 84.94 91 TRP A CA 1
ATOM 742 C C . TRP A 1 91 ? 6.036 5.415 -11.409 1.00 84.94 91 TRP A C 1
ATOM 744 O O . TRP A 1 91 ? 5.950 6.033 -12.468 1.00 84.94 91 TRP A O 1
ATOM 754 N N . ALA A 1 92 ? 6.492 4.161 -11.360 1.00 84.00 92 ALA A N 1
ATOM 755 C CA . ALA A 1 92 ? 7.042 3.434 -12.505 1.00 84.00 92 ALA A CA 1
ATOM 756 C C . ALA A 1 92 ? 6.030 3.122 -13.632 1.00 84.00 92 ALA A C 1
ATOM 758 O O . ALA A 1 92 ? 6.400 2.494 -14.622 1.00 84.00 92 ALA A O 1
ATOM 759 N N . GLY A 1 93 ? 4.758 3.521 -13.502 1.00 83.69 93 GLY A N 1
ATOM 760 C CA . GLY A 1 93 ? 3.732 3.290 -14.527 1.00 83.69 93 GLY A CA 1
ATOM 761 C C . GLY A 1 93 ? 3.218 1.850 -14.578 1.00 83.69 93 GLY A C 1
ATOM 762 O O . GLY A 1 93 ? 2.604 1.444 -15.560 1.00 83.69 93 GLY A O 1
ATOM 763 N N . MET A 1 94 ? 3.466 1.066 -13.528 1.00 87.50 94 MET A N 1
ATOM 764 C CA . MET A 1 94 ? 2.929 -0.282 -13.390 1.00 87.50 94 MET A CA 1
ATOM 765 C C . MET A 1 94 ? 1.805 -0.291 -12.357 1.00 87.50 94 MET A C 1
ATOM 767 O O . MET A 1 94 ? 1.873 0.376 -11.321 1.00 87.50 94 MET A O 1
ATOM 771 N N . SER A 1 95 ? 0.771 -1.064 -12.658 1.00 91.38 95 SER A N 1
ATOM 772 C CA . SER A 1 95 ? -0.398 -1.236 -11.811 1.00 91.38 95 SER A CA 1
ATOM 773 C C . SER A 1 95 ? -0.379 -2.630 -11.200 1.00 91.38 95 SER A C 1
ATOM 775 O O . SER A 1 95 ? -0.114 -3.626 -11.883 1.00 91.38 95 SER A O 1
ATOM 777 N N . VAL A 1 96 ? -0.715 -2.715 -9.919 1.00 93.44 96 VAL A N 1
ATOM 778 C CA . VAL A 1 96 ? -0.864 -3.978 -9.192 1.00 93.44 96 VAL A CA 1
ATOM 779 C C . VAL A 1 96 ? -2.274 -4.096 -8.625 1.00 93.44 96 VAL A C 1
ATOM 781 O O . VAL A 1 96 ? -2.889 -3.106 -8.229 1.00 93.44 96 VAL A O 1
ATOM 784 N N . GLU A 1 97 ? -2.792 -5.318 -8.591 1.00 95.44 97 GLU A N 1
ATOM 785 C CA . GLU A 1 97 ? -4.037 -5.654 -7.908 1.00 95.44 97 GLU A CA 1
ATOM 786 C C . GLU A 1 97 ? -3.687 -6.071 -6.483 1.00 95.44 97 GLU A C 1
ATOM 788 O O . GLU A 1 97 ? -3.015 -7.081 -6.268 1.00 95.44 97 GLU A O 1
ATOM 793 N N . VAL A 1 98 ? -4.120 -5.271 -5.514 1.00 96.06 98 VAL A N 1
ATOM 794 C CA . VAL A 1 98 ? -3.814 -5.452 -4.096 1.00 96.06 98 VAL A CA 1
ATOM 795 C C . VAL A 1 98 ? -4.907 -6.291 -3.449 1.00 96.06 98 VAL A C 1
ATOM 797 O O . VAL A 1 98 ? -6.091 -5.964 -3.526 1.00 96.06 98 VAL A O 1
ATOM 800 N N . ASN A 1 99 ? -4.520 -7.352 -2.744 1.00 96.00 99 ASN A N 1
ATOM 801 C CA . ASN A 1 99 ? -5.429 -8.101 -1.892 1.00 96.00 99 ASN A CA 1
ATOM 802 C C . ASN A 1 99 ? -5.757 -7.258 -0.648 1.00 96.00 99 ASN A C 1
ATOM 804 O O . ASN A 1 99 ? -4.890 -7.061 0.208 1.00 96.00 99 ASN A O 1
ATOM 808 N N . PRO A 1 100 ? -7.010 -6.802 -0.480 1.00 93.81 100 PRO A N 1
ATOM 809 C CA . PRO A 1 100 ? -7.356 -5.876 0.590 1.00 93.81 100 PRO A CA 1
ATOM 810 C C . PRO A 1 100 ? -7.249 -6.495 1.988 1.00 93.81 100 PRO A C 1
ATOM 812 O O . PRO A 1 100 ? -7.205 -5.762 2.969 1.00 93.81 100 PRO A O 1
ATOM 815 N N . ASN A 1 101 ? -7.207 -7.824 2.114 1.00 93.44 101 ASN A N 1
ATOM 816 C CA . ASN A 1 101 ? -7.127 -8.486 3.418 1.00 93.44 101 ASN A CA 1
A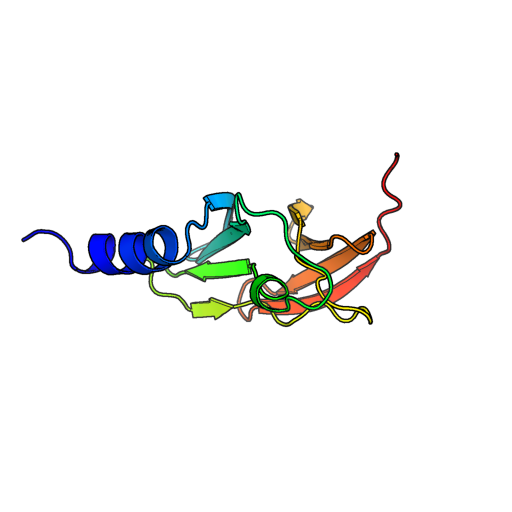TOM 817 C C . ASN A 1 101 ? -5.685 -8.695 3.890 1.00 93.44 101 ASN A C 1
ATOM 819 O O . ASN A 1 101 ? -5.470 -8.848 5.089 1.00 93.44 101 ASN A O 1
ATOM 823 N N . THR A 1 102 ? -4.719 -8.732 2.970 1.00 94.06 102 THR A N 1
ATOM 824 C CA . THR A 1 102 ? -3.331 -9.106 3.286 1.00 94.06 102 THR A CA 1
ATOM 825 C C . THR A 1 102 ? -2.303 -8.053 2.895 1.00 94.06 102 THR A C 1
ATOM 827 O O . THR A 1 102 ? -1.191 -8.104 3.404 1.00 94.06 102 THR A O 1
ATOM 830 N N . GLY A 1 103 ? -2.631 -7.133 1.985 1.00 93.12 103 GLY A N 1
ATOM 831 C CA . GLY A 1 103 ? -1.676 -6.175 1.424 1.00 93.12 103 GLY A CA 1
ATOM 832 C C . GLY A 1 103 ? -0.730 -6.760 0.375 1.00 93.12 103 GLY A C 1
ATOM 833 O O . GLY A 1 103 ? -0.025 -6.002 -0.281 1.00 93.12 103 GLY A O 1
ATOM 834 N N . GLY A 1 104 ? -0.729 -8.081 0.171 1.00 93.94 104 GLY A N 1
ATOM 835 C CA . GLY A 1 104 ? -0.017 -8.703 -0.947 1.00 93.94 104 GLY A CA 1
ATOM 836 C C . GLY A 1 104 ? -0.672 -8.336 -2.277 1.00 93.94 104 GLY A C 1
ATOM 837 O O . GLY A 1 104 ? -1.864 -8.025 -2.318 1.00 93.94 104 GLY A O 1
ATOM 838 N N . PHE A 1 105 ? 0.078 -8.384 -3.372 1.00 94.94 105 PHE A N 1
ATOM 839 C CA . PHE A 1 105 ? -0.432 -7.987 -4.682 1.00 94.94 105 PHE A CA 1
ATOM 840 C C . PHE A 1 105 ? 0.025 -8.923 -5.800 1.00 94.94 105 PHE A C 1
ATOM 842 O O . PHE A 1 105 ? 0.949 -9.719 -5.645 1.00 94.94 105 PHE A O 1
ATOM 849 N N . VAL A 1 106 ? -0.624 -8.792 -6.954 1.00 93.44 106 VAL A N 1
ATOM 850 C CA . VAL A 1 106 ? -0.177 -9.377 -8.224 1.00 93.44 106 VAL A CA 1
ATOM 851 C C . VAL A 1 106 ? -0.104 -8.291 -9.299 1.00 93.44 106 VAL A C 1
ATOM 853 O O . VAL A 1 106 ? -0.855 -7.314 -9.218 1.00 93.44 106 VAL A O 1
ATOM 856 N N . PRO A 1 107 ? 0.766 -8.424 -10.317 1.00 90.44 107 PRO A N 1
ATOM 857 C CA . PRO A 1 107 ? 0.756 -7.513 -11.455 1.00 90.44 107 PRO A CA 1
ATOM 858 C C . PRO A 1 107 ? -0.631 -7.481 -12.107 1.00 90.44 107 PRO A C 1
ATOM 860 O O . PRO A 1 107 ? -1.195 -8.529 -12.423 1.00 90.44 107 PRO A O 1
ATOM 863 N N . TYR A 1 108 ? -1.177 -6.282 -12.299 1.00 85.38 108 TYR A N 1
ATOM 864 C CA . TYR A 1 108 ? -2.480 -6.083 -12.937 1.00 85.38 108 TYR A CA 1
ATOM 865 C C . TYR A 1 108 ? -2.327 -5.656 -14.397 1.00 85.38 108 TYR A C 1
ATOM 867 O O . TYR A 1 108 ? -3.071 -6.107 -15.266 1.00 85.38 108 TYR A O 1
ATOM 875 N N . GLY A 1 109 ? -1.330 -4.821 -14.680 1.00 80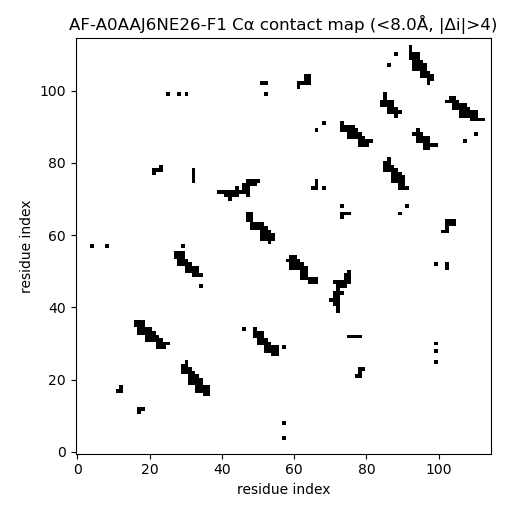.88 109 GLY A N 1
ATOM 876 C CA . GLY A 1 109 ? -1.032 -4.355 -16.025 1.00 80.88 109 GLY A CA 1
ATOM 877 C C . GLY A 1 109 ? -0.028 -3.213 -16.022 1.00 80.88 109 GLY A C 1
ATOM 878 O O . GLY A 1 109 ? 0.405 -2.736 -14.973 1.00 80.88 109 GLY A O 1
ATOM 879 N N . VAL A 1 110 ? 0.342 -2.780 -17.220 1.00 70.38 110 VAL A N 1
ATOM 880 C CA . VAL A 1 110 ? 1.042 -1.514 -17.419 1.00 70.38 110 VAL A CA 1
ATOM 881 C C . VAL A 1 110 ? -0.031 -0.519 -17.830 1.00 70.38 110 VAL A C 1
ATOM 883 O O . VAL A 1 110 ? -0.497 -0.567 -18.969 1.00 70.38 110 VAL A O 1
ATOM 886 N N . ASP A 1 111 ? -0.467 0.341 -16.911 1.00 61.31 111 ASP A N 1
ATOM 887 C CA . ASP A 1 111 ? -1.263 1.495 -17.317 1.00 61.31 111 ASP A CA 1
ATOM 888 C C . ASP A 1 111 ? -0.310 2.446 -18.054 1.00 61.31 111 ASP A C 1
ATOM 890 O O . ASP A 1 111 ? 0.530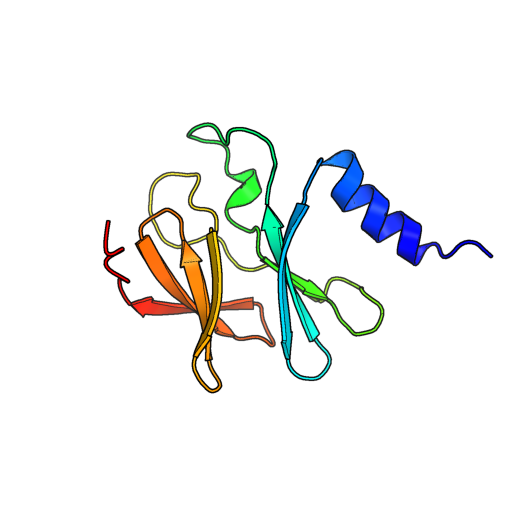 3.122 -17.455 1.00 61.31 111 ASP A O 1
ATOM 894 N N . GLN A 1 112 ? -0.413 2.481 -19.388 1.00 48.03 112 GLN A N 1
ATOM 895 C CA . GLN A 1 112 ? 0.187 3.558 -20.168 1.00 48.03 112 GLN A CA 1
ATOM 896 C C . GLN A 1 112 ? -0.475 4.857 -19.709 1.00 48.03 112 GLN A C 1
ATOM 898 O O . GLN A 1 112 ? -1.631 5.124 -20.045 1.00 48.03 112 GLN A O 1
ATOM 903 N N . ARG A 1 113 ? 0.235 5.648 -18.898 1.00 50.69 113 ARG A N 1
ATOM 904 C CA . ARG A 1 113 ? -0.215 6.999 -18.558 1.00 50.69 113 ARG A CA 1
ATOM 905 C C . ARG A 1 113 ? -0.459 7.753 -19.875 1.00 50.69 113 ARG A C 1
ATOM 907 O O . ARG A 1 113 ? 0.415 7.723 -20.738 1.00 50.69 113 ARG A O 1
ATOM 914 N N . PRO A 1 114 ? -1.614 8.411 -20.066 1.00 41.78 114 PRO A N 1
ATOM 915 C CA . PRO A 1 114 ? -1.921 9.119 -21.307 1.00 41.78 114 PRO A CA 1
ATOM 916 C C . PRO A 1 114 ? -1.192 10.472 -21.442 1.00 41.78 114 PRO A C 1
ATOM 918 O O . PRO A 1 114 ? -1.675 11.344 -22.164 1.00 41.78 114 PRO A O 1
ATOM 921 N N . TRP A 1 115 ? -0.063 10.676 -20.757 1.00 53.56 115 TRP A N 1
ATOM 922 C CA . TRP A 1 115 ? 0.744 11.893 -20.850 1.00 53.56 115 TRP A CA 1
ATOM 923 C C . TRP A 1 115 ? 2.237 11.580 -20.890 1.00 53.56 115 TRP A C 1
ATOM 925 O O . TRP A 1 115 ? 2.709 10.806 -20.025 1.00 53.56 115 TRP A O 1
#

Secondary structure (DSSP, 8-state):
---HHHHHHHHHHHHHTEEEEEEEEETTEEEEEEEESSPPPTT-GGGTT-EEEE-TT--EEEEPPPPSSSSS---EEEEEEETTEEEEEETTS-EEEE-TTT--EEEEE------

Radius of gyration: 14.44 Å; Cα contacts (8 Å, |Δi|>4): 221; chains: 1; bounding box: 33×26×50 Å

Nearest PDB structures (foldseek):
  6lys-assembly1_B  TM=6.654E-01  e=2.069E-02  Escherichia coli K-12
  6r92-assembly1_L  TM=6.208E-01  e=2.183E-01  Homo sapiens
  3eu7-assembly1_A  TM=4.719E-01  e=1.318E-01  Homo sapiens
  8qzs-assembly1_v  TM=5.861E-01  e=1.470E+00  Homo sapiens
  8qzs-assembly1_w  TM=4.767E-01  e=1.175E+00  Homo sapiens

Foldseek 3Di:
DPDPLVVVVCCVCVVQVKDFPDWDDDPQKIKTFIDHPDDDDWPRQPQQFRIFIAGNSRHTDDIADGDPDPTPDWHFPDWDDDDPWIWTATPVQWIWTADNNYNYTDTPGRRPDPD

Solvent-accessible surface area (backbone atoms only — not comparable to full-atom values): 6674 Å² total; per-residue (Å²): 133,84,58,67,66,61,46,55,59,45,45,62,32,60,77,68,51,43,42,78,77,41,78,49,7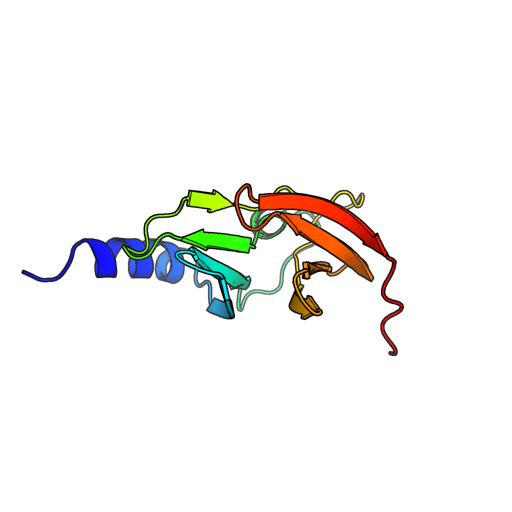8,56,93,67,33,43,37,33,34,45,38,58,90,59,86,82,54,84,66,49,56,86,43,20,44,30,35,40,32,18,41,85,85,66,46,80,75,38,55,32,62,64,55,93,64,86,69,48,51,33,28,57,73,47,75,48,71,64,82,95,40,41,36,37,32,30,68,81,40,43,26,29,39,39,41,90,89,64,32,50,67,46,87,66,48,69,56,76,68,96,118